Protein AF-A0A967LZG3-F1 (afdb_monomer_lite)

Radius of gyration: 16.82 Å; chains: 1; bounding box: 53×21×35 Å

pLDDT: mean 82.33, std 12.28, range [52.34, 93.25]

Structure (mmCIF, N/CA/C/O backbone):
data_AF-A0A967LZG3-F1
#
_entry.id   AF-A0A967LZG3-F1
#
loop_
_atom_site.group_PDB
_atom_site.id
_atom_site.type_symbol
_atom_site.label_atom_id
_atom_site.label_alt_id
_atom_site.label_comp_id
_atom_site.label_asym_id
_atom_site.label_entity_id
_atom_site.label_seq_id
_atom_site.pdbx_PDB_ins_code
_atom_site.Cartn_x
_atom_site.Cartn_y
_atom_site.Cartn_z
_atom_site.occupancy
_atom_site.B_iso_or_equiv
_atom_site.auth_seq_id
_atom_site.auth_comp_id
_atom_site.auth_asym_id
_atom_site.auth_atom_id
_atom_site.pdbx_PDB_model_num
ATOM 1 N N . LYS A 1 1 ? -2.285 -13.523 1.306 1.00 55.91 1 LYS A N 1
ATOM 2 C CA . LYS A 1 1 ? -2.593 -12.534 2.368 1.00 55.91 1 LYS A CA 1
ATOM 3 C C . LYS A 1 1 ? -2.755 -11.183 1.672 1.00 55.91 1 LYS A C 1
ATOM 5 O O . LYS A 1 1 ? -1.795 -10.757 1.047 1.00 55.91 1 LYS A O 1
ATOM 10 N N . SER A 1 2 ? -3.955 -10.599 1.643 1.00 77.94 2 SER A N 1
ATOM 11 C CA . SER A 1 2 ? -4.200 -9.298 0.992 1.00 77.94 2 SER A CA 1
ATOM 12 C C . SER A 1 2 ? -3.660 -8.171 1.871 1.00 77.94 2 SER A C 1
ATOM 14 O O . SER A 1 2 ? -3.950 -8.171 3.063 1.00 77.94 2 SER A O 1
ATOM 16 N N . LEU A 1 3 ? -2.894 -7.234 1.302 1.00 82.00 3 LEU A N 1
ATOM 17 C CA . LEU A 1 3 ? -2.198 -6.188 2.068 1.00 82.00 3 LEU A CA 1
ATOM 18 C C . LEU A 1 3 ? -3.178 -5.166 2.685 1.00 82.00 3 LEU A C 1
ATOM 20 O O . LEU A 1 3 ? -3.027 -4.770 3.826 1.00 82.00 3 LEU A O 1
ATOM 24 N N . PHE A 1 4 ? -4.278 -4.820 2.017 1.00 86.06 4 PHE A N 1
ATOM 25 C CA . PHE A 1 4 ? -5.216 -3.809 2.540 1.00 86.06 4 PHE A CA 1
ATOM 26 C C . PHE A 1 4 ? -6.439 -4.359 3.283 1.00 86.06 4 PHE A C 1
ATOM 28 O O . PHE A 1 4 ? -7.316 -3.588 3.661 1.00 86.06 4 PHE A O 1
ATOM 35 N N . GLY A 1 5 ? -6.526 -5.674 3.505 1.00 87.44 5 GLY A N 1
ATOM 36 C CA . GLY A 1 5 ? -7.748 -6.294 4.031 1.00 87.44 5 GLY A CA 1
ATOM 37 C C . GLY A 1 5 ? -8.148 -5.788 5.421 1.00 87.44 5 GLY A C 1
ATOM 38 O O . GLY A 1 5 ? -9.313 -5.477 5.640 1.00 87.44 5 GLY A O 1
ATOM 39 N N . GLY A 1 6 ? -7.181 -5.662 6.335 1.00 86.62 6 GLY A N 1
ATOM 40 C CA . GLY A 1 6 ? -7.429 -5.173 7.697 1.00 86.62 6 GLY A CA 1
ATOM 41 C C . GLY A 1 6 ? -7.832 -3.699 7.727 1.00 86.62 6 GLY A C 1
ATOM 42 O O . GLY A 1 6 ? -8.856 -3.361 8.307 1.00 86.62 6 GLY A O 1
ATOM 43 N N . ARG A 1 7 ? -7.086 -2.844 7.015 1.00 87.56 7 ARG A N 1
ATOM 44 C CA . ARG A 1 7 ? -7.377 -1.406 6.887 1.00 87.56 7 ARG A CA 1
ATOM 45 C C . ARG A 1 7 ? -8.776 -1.153 6.317 1.00 87.56 7 ARG A C 1
ATOM 47 O O . ARG A 1 7 ? -9.523 -0.366 6.881 1.00 87.56 7 ARG A O 1
ATOM 54 N N . LEU A 1 8 ? -9.129 -1.825 5.217 1.00 90.50 8 LEU A N 1
ATOM 55 C CA . LEU A 1 8 ? -10.451 -1.687 4.595 1.00 90.50 8 LEU A CA 1
ATOM 56 C C . LEU A 1 8 ? -11.564 -2.169 5.525 1.00 90.50 8 LEU A C 1
ATOM 58 O O . LEU A 1 8 ? -12.603 -1.527 5.606 1.00 90.50 8 LEU A O 1
ATOM 62 N N . ALA A 1 9 ? -11.357 -3.280 6.235 1.00 90.31 9 ALA A N 1
ATOM 63 C CA . ALA A 1 9 ? -12.336 -3.763 7.201 1.00 90.31 9 ALA A CA 1
ATOM 64 C C . ALA A 1 9 ? -12.542 -2.766 8.354 1.00 90.31 9 ALA A C 1
ATOM 66 O O . ALA A 1 9 ? -13.682 -2.500 8.721 1.00 90.31 9 ALA A O 1
ATOM 67 N N . GLU A 1 10 ? -11.465 -2.183 8.888 1.00 88.38 10 GLU A N 1
ATOM 68 C CA . GLU A 1 10 ? -11.550 -1.156 9.932 1.00 88.38 10 GLU A CA 1
ATOM 69 C C . GLU A 1 10 ? -12.305 0.086 9.451 1.00 88.38 10 GLU A C 1
ATOM 71 O O . GLU A 1 10 ? -13.207 0.559 10.135 1.00 88.38 10 GLU A O 1
ATOM 76 N N . GLU A 1 11 ? -11.990 0.575 8.253 1.00 91.44 11 GLU A N 1
ATOM 77 C CA . GLU A 1 11 ? -12.647 1.748 7.675 1.00 91.44 11 GLU A CA 1
ATOM 78 C C . GLU A 1 11 ? -14.137 1.502 7.399 1.00 91.44 11 GLU A C 1
ATOM 80 O O . GLU A 1 11 ? -14.968 2.357 7.697 1.00 91.44 11 GLU A O 1
ATOM 85 N N . LEU A 1 12 ? -14.496 0.320 6.888 1.00 92.94 12 LEU A N 1
ATOM 86 C CA . LEU A 1 12 ? -15.887 -0.042 6.596 1.00 92.94 12 LEU A CA 1
ATOM 87 C C . LEU A 1 12 ? -16.735 -0.246 7.858 1.00 92.94 12 LEU A C 1
ATOM 89 O O . LEU A 1 12 ? -17.933 0.028 7.831 1.00 92.94 12 LEU A O 1
ATOM 93 N N . VAL A 1 13 ? -16.145 -0.769 8.937 1.00 93.25 13 VAL A N 1
ATOM 94 C CA . VAL A 1 13 ? -16.881 -1.129 10.161 1.00 93.25 13 VAL A CA 1
ATOM 95 C C . VAL A 1 13 ? -16.892 0.011 11.174 1.00 93.25 13 VAL A C 1
ATOM 97 O O . VAL A 1 13 ? -17.921 0.256 11.801 1.00 93.25 13 VAL A O 1
ATOM 100 N N . PHE A 1 14 ? -15.765 0.700 11.349 1.00 90.62 14 PHE A N 1
ATOM 101 C CA . PHE A 1 14 ? -15.595 1.718 12.385 1.00 90.62 14 PHE A CA 1
ATOM 102 C C . PHE A 1 14 ? -15.559 3.142 11.829 1.00 90.62 14 PHE A C 1
ATOM 104 O O . PHE A 1 14 ? -15.748 4.082 12.592 1.00 90.62 14 PHE A O 1
ATOM 111 N N . GLY A 1 15 ? -15.380 3.317 10.520 1.00 90.56 15 GLY A N 1
ATOM 112 C CA . GLY A 1 15 ? -15.272 4.625 9.880 1.00 90.56 15 GLY A CA 1
ATOM 113 C C . GLY A 1 15 ? -13.825 5.118 9.735 1.00 90.56 15 GLY A C 1
ATOM 114 O O . GLY A 1 15 ? -12.905 4.610 10.385 1.00 90.56 15 GLY A O 1
ATOM 115 N N . PRO A 1 16 ? -13.599 6.131 8.878 1.00 88.50 16 PRO A N 1
ATOM 116 C CA . P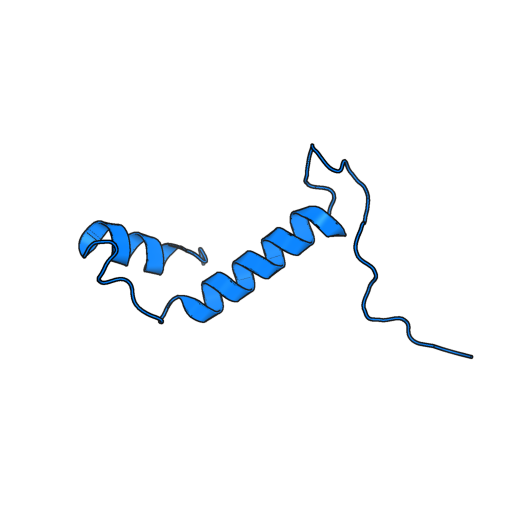RO A 1 16 ? -12.263 6.592 8.488 1.00 88.50 16 PRO A CA 1
ATOM 117 C C . PRO A 1 16 ? -11.458 7.226 9.631 1.00 88.50 16 PRO A C 1
ATOM 119 O O . PRO A 1 16 ? -10.228 7.213 9.599 1.00 88.50 16 PRO A O 1
ATOM 122 N N . GLU A 1 17 ? -12.125 7.750 10.659 1.00 90.25 17 GLU A N 1
ATOM 123 C CA . GLU A 1 17 ? -11.476 8.314 11.851 1.00 90.25 17 GLU A CA 1
ATOM 124 C C . GLU A 1 17 ? -10.9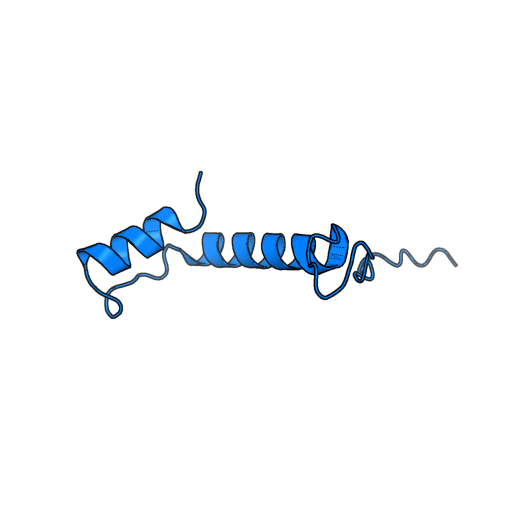63 7.266 12.850 1.00 90.25 17 GLU A C 1
ATOM 126 O O . GLU A 1 17 ? -10.167 7.597 13.728 1.00 90.25 17 GLU A O 1
ATOM 131 N N . TYR A 1 18 ? -11.350 5.999 12.689 1.00 87.06 18 TYR A N 1
ATOM 132 C CA . TYR A 1 18 ? -10.995 4.912 13.608 1.00 87.06 18 TYR A CA 1
ATOM 133 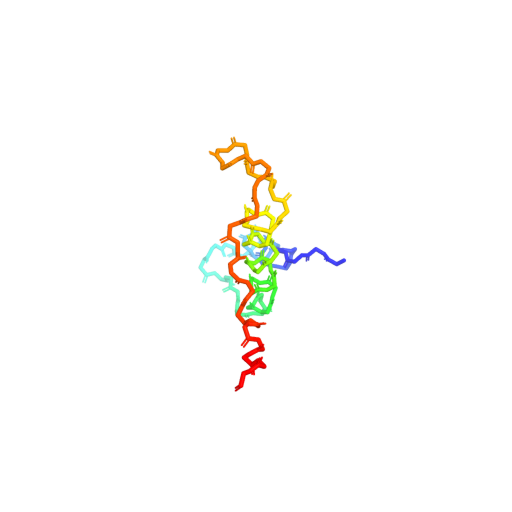C C . TYR A 1 18 ? -10.033 3.888 13.006 1.00 87.06 18 TYR A C 1
ATOM 135 O O . TYR A 1 18 ? -9.810 2.826 13.588 1.00 87.06 18 TYR A O 1
ATOM 143 N N . VAL A 1 19 ? -9.440 4.193 11.852 1.00 88.19 19 VAL A N 1
ATOM 144 C CA . VAL A 1 19 ? -8.488 3.277 11.224 1.00 88.19 19 VAL A CA 1
ATOM 145 C C . VAL A 1 19 ? -7.156 3.304 11.971 1.00 88.19 19 VAL A C 1
ATOM 147 O O . VAL A 1 19 ? -6.610 4.368 12.271 1.00 88.19 19 VAL A O 1
ATOM 150 N N . THR A 1 20 ? -6.610 2.127 12.256 1.00 87.38 20 THR A N 1
ATOM 151 C CA . THR A 1 20 ? -5.454 1.966 13.136 1.00 87.38 20 THR A CA 1
ATOM 152 C C . THR A 1 20 ? -4.124 2.014 12.377 1.00 87.38 20 THR A C 1
ATOM 154 O O . THR A 1 20 ? -4.054 1.994 11.142 1.00 87.38 20 THR A O 1
ATOM 157 N N . THR A 1 21 ? -3.022 2.058 13.131 1.00 87.12 21 THR A N 1
ATOM 158 C CA . THR A 1 21 ? -1.651 1.970 12.603 1.00 87.12 21 THR A CA 1
ATOM 159 C C . THR A 1 21 ? -1.221 0.535 12.280 1.00 87.12 21 THR A C 1
ATOM 161 O O . THR A 1 21 ? -0.137 0.332 11.730 1.00 87.12 21 THR A O 1
ATOM 164 N N . GLY A 1 22 ? -2.060 -0.469 12.567 1.00 86.06 22 GLY A N 1
ATOM 165 C CA . GLY A 1 22 ? -1.746 -1.887 12.360 1.00 86.06 22 GLY A CA 1
ATOM 166 C C . GLY A 1 22 ? -1.486 -2.261 10.897 1.00 86.06 22 GLY A C 1
ATOM 167 O O . GLY A 1 22 ? -0.776 -3.227 10.628 1.00 86.06 22 GLY A O 1
ATOM 168 N N . ALA A 1 23 ? -1.985 -1.460 9.952 1.00 85.81 23 ALA A N 1
ATOM 169 C CA . ALA A 1 23 ? -1.768 -1.645 8.518 1.00 85.81 23 ALA A CA 1
ATOM 170 C C . ALA A 1 23 ? -0.464 -1.018 7.980 1.00 85.81 23 ALA A C 1
ATOM 172 O O . ALA A 1 23 ? -0.220 -1.085 6.778 1.00 85.81 23 ALA A O 1
ATOM 173 N N . SER A 1 24 ? 0.380 -0.409 8.827 1.00 86.81 24 SER A N 1
ATOM 174 C CA . SER A 1 24 ? 1.587 0.322 8.391 1.00 86.81 24 SER A CA 1
ATOM 175 C C . SER A 1 24 ? 2.525 -0.522 7.510 1.00 86.81 24 SER A C 1
ATOM 177 O O . SER A 1 24 ? 2.832 -0.138 6.383 1.00 86.81 24 SER A O 1
ATOM 179 N N . ASN A 1 25 ? 2.891 -1.729 7.961 1.00 88.81 25 ASN A N 1
ATOM 180 C CA . ASN A 1 25 ? 3.745 -2.644 7.187 1.00 88.81 25 ASN A CA 1
ATOM 181 C C . ASN A 1 25 ? 3.076 -3.113 5.881 1.00 88.81 25 ASN A C 1
ATOM 183 O O . ASN A 1 25 ? 3.756 -3.396 4.897 1.00 88.81 25 ASN A O 1
ATOM 187 N N . ASP A 1 26 ? 1.748 -3.229 5.857 1.00 88.94 26 ASP A N 1
ATOM 188 C CA . ASP A 1 26 ? 1.054 -3.630 4.639 1.00 88.94 26 ASP A CA 1
ATOM 189 C C . ASP A 1 26 ? 1.011 -2.493 3.605 1.00 88.94 26 ASP A C 1
ATOM 191 O O . ASP A 1 26 ? 1.181 -2.749 2.412 1.00 88.94 26 ASP A O 1
ATOM 195 N N . ILE A 1 27 ? 0.848 -1.244 4.060 1.00 89.06 27 ILE A N 1
ATOM 196 C CA . ILE A 1 27 ? 0.928 -0.035 3.226 1.00 89.06 27 ILE A CA 1
ATOM 197 C C . ILE A 1 27 ? 2.321 0.093 2.610 1.00 89.06 27 ILE A C 1
ATOM 199 O O . ILE A 1 27 ? 2.431 0.321 1.406 1.00 89.06 27 ILE A O 1
ATOM 203 N N . GLU A 1 28 ? 3.372 -0.078 3.412 1.00 91.25 28 GLU A N 1
ATOM 204 C CA . GLU A 1 28 ? 4.764 -0.034 2.955 1.00 91.25 28 GLU A CA 1
ATOM 205 C C . GLU A 1 28 ? 5.006 -1.059 1.838 1.00 91.25 28 GLU A C 1
ATOM 207 O O . GLU A 1 28 ? 5.325 -0.694 0.705 1.00 91.25 28 GLU A O 1
ATOM 212 N N . ARG A 1 29 ? 4.705 -2.337 2.103 1.00 90.81 29 ARG A N 1
ATOM 213 C CA . ARG A 1 29 ? 4.863 -3.417 1.115 1.00 90.81 29 ARG A CA 1
ATOM 214 C C . ARG A 1 29 ? 4.041 -3.187 -0.146 1.00 90.81 29 ARG A C 1
ATOM 216 O O . ARG A 1 29 ? 4.513 -3.467 -1.246 1.00 90.81 29 ARG A O 1
ATOM 223 N N . ALA A 1 30 ? 2.805 -2.713 -0.010 1.00 91.06 30 ALA A N 1
ATOM 224 C CA . ALA A 1 30 ? 1.955 -2.461 -1.165 1.00 91.06 30 ALA A CA 1
ATOM 225 C C . ALA A 1 30 ? 2.470 -1.290 -2.008 1.00 91.06 30 ALA A C 1
ATOM 227 O O . ALA A 1 30 ? 2.402 -1.346 -3.235 1.00 91.06 30 ALA A O 1
ATOM 228 N N . THR A 1 31 ? 3.018 -0.263 -1.359 1.00 91.94 31 THR A N 1
ATOM 229 C CA . THR A 1 31 ? 3.626 0.892 -2.024 1.00 91.94 31 THR A CA 1
ATOM 230 C C . THR A 1 31 ? 4.856 0.472 -2.820 1.00 91.94 31 THR A C 1
ATOM 232 O O . THR A 1 31 ? 5.000 0.868 -3.976 1.00 91.94 31 THR A O 1
ATOM 235 N N . ASP A 1 32 ? 5.707 -0.381 -2.254 1.00 92.31 32 ASP A N 1
ATOM 236 C CA . ASP A 1 32 ? 6.898 -0.877 -2.945 1.00 92.31 32 ASP A CA 1
ATOM 237 C C . ASP A 1 32 ? 6.552 -1.776 -4.130 1.00 92.31 32 ASP A C 1
ATOM 239 O O . ASP A 1 32 ? 7.142 -1.650 -5.205 1.00 92.31 32 ASP A O 1
ATOM 243 N N . ILE A 1 33 ? 5.546 -2.642 -3.976 1.00 92.50 33 ILE A N 1
ATOM 244 C CA . ILE A 1 33 ? 5.024 -3.438 -5.090 1.00 92.50 33 ILE A CA 1
ATOM 245 C C . ILE A 1 33 ? 4.490 -2.511 -6.184 1.00 92.50 33 ILE A C 1
ATOM 247 O O . ILE A 1 33 ? 4.866 -2.676 -7.340 1.00 92.50 33 ILE A O 1
ATOM 251 N N . ALA A 1 34 ? 3.671 -1.514 -5.838 1.00 91.88 34 ALA A N 1
ATOM 252 C CA . ALA A 1 34 ? 3.124 -0.570 -6.808 1.00 91.88 34 ALA A CA 1
ATOM 253 C C . ALA A 1 34 ? 4.230 0.210 -7.535 1.00 91.88 34 ALA A C 1
ATOM 255 O O . ALA A 1 34 ? 4.170 0.360 -8.756 1.00 91.88 34 ALA A O 1
ATOM 256 N N . ARG A 1 35 ? 5.273 0.643 -6.815 1.00 90.81 35 ARG A N 1
ATOM 257 C CA . ARG A 1 35 ? 6.450 1.282 -7.413 1.00 90.81 35 ARG A CA 1
ATOM 258 C C . ARG A 1 35 ? 7.107 0.345 -8.423 1.00 90.81 35 ARG A C 1
ATOM 260 O O . ARG A 1 35 ? 7.231 0.718 -9.582 1.00 90.81 35 ARG A O 1
ATOM 267 N N . ASN A 1 36 ? 7.406 -0.895 -8.037 1.00 91.00 36 ASN A N 1
ATOM 268 C CA . ASN A 1 36 ? 8.029 -1.881 -8.925 1.00 91.00 36 ASN A CA 1
ATOM 269 C C . ASN A 1 36 ? 7.155 -2.240 -10.136 1.00 91.00 36 ASN A C 1
ATOM 271 O O . ASN A 1 36 ? 7.671 -2.374 -11.244 1.00 91.00 36 ASN A O 1
ATOM 275 N N . MET A 1 37 ? 5.834 -2.340 -9.973 1.00 91.56 37 MET A N 1
ATOM 276 C CA . MET A 1 37 ? 4.911 -2.566 -11.091 1.00 91.56 37 MET A CA 1
ATOM 277 C C . MET A 1 37 ? 5.044 -1.473 -12.152 1.00 91.56 37 MET A C 1
ATOM 279 O O . MET A 1 37 ? 5.078 -1.763 -13.347 1.00 91.56 37 MET A O 1
ATOM 283 N N . VAL A 1 38 ? 5.143 -0.221 -11.711 1.00 89.62 38 VAL A N 1
ATOM 284 C CA . VAL A 1 38 ? 5.199 0.948 -12.587 1.00 89.62 38 VAL A CA 1
ATOM 285 C C . VAL A 1 38 ? 6.599 1.152 -13.170 1.00 89.62 38 VAL A C 1
ATOM 287 O O . VAL A 1 38 ? 6.710 1.457 -14.354 1.00 89.62 38 VAL A O 1
ATOM 290 N N . THR A 1 39 ? 7.655 0.982 -12.370 1.00 86.81 39 THR A N 1
ATOM 291 C CA . THR A 1 39 ? 9.024 1.373 -12.743 1.00 86.81 39 THR A CA 1
ATOM 292 C C . THR A 1 39 ? 9.926 0.209 -13.145 1.00 86.81 39 THR A C 1
ATOM 294 O O . THR A 1 39 ? 10.905 0.444 -13.847 1.00 86.81 39 THR A O 1
ATOM 297 N N . LYS A 1 40 ? 9.662 -1.030 -12.708 1.00 86.19 40 LYS A N 1
ATOM 298 C CA . LYS A 1 40 ? 10.489 -2.214 -13.030 1.00 86.19 40 LYS A CA 1
ATOM 299 C C . LYS A 1 40 ? 9.818 -3.150 -14.020 1.00 86.19 40 LYS A C 1
ATOM 301 O O . LYS A 1 40 ? 10.482 -3.700 -14.887 1.00 86.19 40 LYS A O 1
ATOM 306 N N . TRP A 1 41 ? 8.514 -3.361 -13.879 1.00 87.69 41 TRP A N 1
ATOM 307 C CA . TRP A 1 41 ? 7.799 -4.387 -14.646 1.00 87.69 41 TRP A CA 1
ATOM 308 C C . TRP A 1 41 ? 7.019 -3.831 -15.836 1.00 87.69 41 TRP A C 1
ATOM 310 O O . TRP A 1 41 ? 6.380 -4.598 -16.551 1.00 87.69 41 TRP A O 1
ATOM 320 N N . GLY A 1 42 ? 7.055 -2.513 -16.054 1.00 86.69 42 GLY A N 1
ATOM 321 C CA . GLY A 1 42 ? 6.430 -1.894 -17.221 1.00 86.69 42 GLY A CA 1
A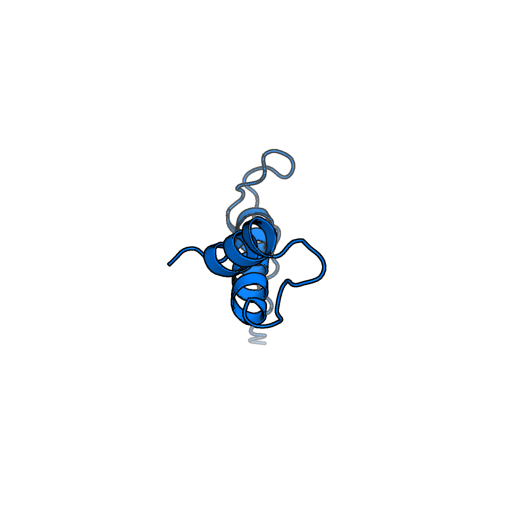TOM 322 C C . GLY A 1 42 ? 4.907 -2.050 -17.259 1.00 86.69 42 GLY A C 1
ATOM 323 O O . GLY A 1 42 ? 4.308 -2.038 -18.330 1.00 86.69 42 GLY A O 1
ATOM 324 N N . LEU A 1 43 ? 4.260 -2.207 -16.098 1.00 89.31 43 LEU A N 1
ATOM 325 C CA . LEU A 1 43 ? 2.813 -2.440 -15.979 1.00 89.31 43 LEU A CA 1
ATOM 326 C C . LEU A 1 43 ? 1.993 -1.141 -15.986 1.00 89.31 43 LEU A C 1
ATOM 328 O O . LEU A 1 43 ? 0.828 -1.125 -15.591 1.00 89.31 43 LEU A O 1
ATOM 332 N N . SER A 1 44 ? 2.590 -0.033 -16.422 1.00 89.81 44 SER A N 1
ATOM 333 C CA . SER A 1 44 ? 1.920 1.256 -16.567 1.00 89.81 44 SER A CA 1
ATOM 334 C C . SER A 1 44 ? 1.720 1.574 -18.041 1.00 89.81 44 SER A C 1
ATOM 336 O O . SER A 1 44 ? 2.677 1.875 -18.743 1.00 89.81 44 SER A O 1
ATOM 338 N N . ASN A 1 45 ? 0.469 1.615 -18.506 1.00 89.44 45 ASN A N 1
ATOM 339 C CA . ASN A 1 45 ? 0.143 1.986 -19.893 1.00 89.44 45 ASN A CA 1
ATOM 340 C C . ASN A 1 45 ? 0.612 3.403 -20.270 1.00 89.44 45 ASN A C 1
ATOM 342 O O . ASN A 1 45 ? 0.818 3.695 -21.442 1.00 89.44 45 ASN A O 1
ATOM 346 N N . ARG A 1 46 ? 0.764 4.293 -19.281 1.00 91.25 46 ARG A N 1
ATOM 347 C CA . ARG A 1 46 ? 1.251 5.666 -19.483 1.00 91.25 46 ARG A CA 1
ATOM 348 C C . ARG A 1 46 ? 2.756 5.737 -19.715 1.00 91.25 46 ARG A C 1
ATOM 350 O O . ARG A 1 46 ? 3.205 6.634 -20.415 1.00 91.25 46 ARG A O 1
ATOM 357 N N . LEU A 1 47 ? 3.511 4.852 -19.071 1.00 84.38 47 LEU A N 1
ATOM 358 C CA . LEU A 1 47 ? 4.969 4.802 -19.174 1.00 84.38 47 LEU A CA 1
ATOM 359 C C . LEU A 1 47 ? 5.421 3.776 -20.226 1.00 84.38 47 LEU A C 1
ATOM 361 O O . LEU A 1 47 ? 6.480 3.916 -20.816 1.00 84.38 47 LEU A O 1
ATOM 365 N N . GLY A 1 48 ? 4.585 2.788 -20.535 1.00 78.25 48 GLY A N 1
ATOM 366 C CA . GLY A 1 48 ? 4.922 1.703 -21.445 1.00 78.25 48 GLY A CA 1
ATOM 367 C C . GLY A 1 48 ? 5.825 0.645 -20.795 1.00 78.25 48 GLY A C 1
ATOM 368 O O . GLY A 1 48 ? 6.178 0.751 -19.617 1.00 78.25 48 GLY A O 1
ATOM 369 N N . PRO A 1 49 ? 6.191 -0.403 -21.553 1.00 80.50 49 PRO A N 1
ATOM 370 C CA . PRO A 1 49 ? 6.941 -1.553 -21.055 1.00 80.50 49 PRO A CA 1
ATOM 371 C C . PRO A 1 49 ? 8.449 -1.258 -20.986 1.00 80.50 49 PRO A C 1
ATOM 373 O O . PRO A 1 49 ? 9.257 -1.936 -21.617 1.00 80.50 49 PRO A O 1
ATOM 376 N N . LEU A 1 50 ? 8.823 -0.207 -20.261 1.00 73.94 50 LEU A N 1
ATOM 377 C CA . LEU A 1 50 ? 10.207 0.214 -20.064 1.00 73.94 50 LEU A CA 1
ATOM 378 C C . LEU A 1 50 ? 10.566 0.140 -18.578 1.00 73.94 50 LEU A C 1
ATOM 380 O O . LEU A 1 50 ? 9.751 0.454 -17.708 1.00 73.94 50 LEU A O 1
ATOM 384 N N . THR A 1 51 ? 11.796 -0.281 -18.295 1.00 78.19 51 THR A N 1
ATOM 385 C CA . THR A 1 51 ? 12.358 -0.262 -16.943 1.00 78.19 51 THR A CA 1
ATOM 386 C C . THR A 1 51 ? 12.932 1.126 -16.679 1.00 78.19 51 THR A C 1
ATOM 388 O O . THR A 1 51 ? 13.893 1.538 -17.318 1.00 78.19 51 THR A O 1
ATOM 391 N N . TYR A 1 52 ? 12.326 1.842 -15.736 1.00 73.69 52 TYR A N 1
ATOM 392 C CA . TYR A 1 52 ? 12.690 3.195 -15.294 1.00 73.69 52 TYR A CA 1
ATOM 393 C C . TYR A 1 52 ? 13.471 3.216 -13.984 1.00 73.69 52 TYR A C 1
ATOM 395 O O . TYR A 1 52 ? 13.752 4.282 -13.447 1.00 73.69 52 TYR A O 1
ATOM 403 N N . SER A 1 53 ? 13.739 2.046 -13.417 1.00 65.25 53 SER A N 1
ATOM 404 C CA . SER A 1 53 ? 14.432 1.956 -12.140 1.00 65.25 53 SER A CA 1
ATOM 405 C C . SER A 1 53 ? 15.919 1.860 -12.413 1.00 65.25 53 SER A C 1
ATOM 407 O O . SER A 1 53 ? 16.352 0.895 -13.039 1.00 65.25 53 SER A O 1
ATOM 409 N N . GLU A 1 54 ? 16.680 2.835 -11.932 1.00 60.62 54 GLU A N 1
ATOM 410 C CA . GLU A 1 54 ? 18.079 2.603 -11.601 1.00 60.62 54 GLU A CA 1
ATOM 411 C C . GLU A 1 54 ? 18.050 1.579 -10.462 1.00 60.62 54 GLU A C 1
ATOM 413 O O . GLU A 1 54 ? 17.380 1.783 -9.445 1.00 60.62 54 GLU A O 1
ATOM 418 N N . ASP A 1 55 ? 18.645 0.403 -10.654 1.00 59.25 55 ASP A N 1
ATOM 419 C CA . ASP A 1 55 ? 18.987 -0.382 -9.478 1.00 59.25 55 ASP A CA 1
ATOM 420 C C . ASP A 1 55 ? 19.955 0.502 -8.684 1.00 59.25 55 ASP A C 1
ATOM 422 O O . ASP A 1 55 ? 21.015 0.853 -9.198 1.00 59.25 55 ASP A O 1
ATOM 426 N N . ASP A 1 56 ? 19.609 0.851 -7.439 1.00 54.78 56 ASP A N 1
ATOM 427 C CA . ASP A 1 56 ? 20.517 1.426 -6.424 1.00 54.78 56 ASP A CA 1
ATOM 428 C C . ASP A 1 56 ? 21.634 0.415 -6.045 1.00 54.78 56 ASP A C 1
ATOM 430 O O . ASP A 1 56 ? 22.010 0.231 -4.889 1.00 54.78 56 ASP A O 1
ATOM 434 N N . GLY A 1 57 ? 22.119 -0.323 -7.037 1.00 53.53 57 GLY A N 1
ATOM 435 C CA . GLY A 1 57 ? 23.097 -1.388 -7.016 1.00 53.53 57 GLY A CA 1
ATOM 436 C C . GLY A 1 57 ? 24.083 -1.204 -8.165 1.00 53.53 57 GLY A C 1
ATOM 437 O O . GLY A 1 57 ? 24.512 -2.189 -8.762 1.00 53.53 57 GLY A O 1
ATOM 438 N N . GLU A 1 58 ? 24.460 0.044 -8.463 1.00 52.34 58 GLU A N 1
ATOM 439 C CA . GLU A 1 58 ? 25.779 0.353 -9.022 1.00 52.34 58 GLU A CA 1
ATOM 440 C C . GLU A 1 58 ? 26.830 -0.216 -8.050 1.00 52.34 58 GLU A C 1
ATOM 442 O O . GLU A 1 58 ? 27.349 0.451 -7.154 1.00 52.34 58 GLU A O 1
ATOM 447 N N . ILE A 1 59 ? 27.110 -1.513 -8.189 1.00 58.78 59 ILE A N 1
ATOM 448 C CA . ILE A 1 59 ? 28.333 -2.123 -7.695 1.00 58.78 59 ILE A CA 1
ATOM 449 C C . ILE A 1 59 ? 29.426 -1.520 -8.574 1.00 58.78 59 ILE A C 1
ATOM 451 O O . ILE A 1 59 ? 29.735 -2.043 -9.643 1.00 58.78 59 ILE A O 1
ATOM 455 N N . PHE A 1 60 ? 29.980 -0.389 -8.140 1.00 59.62 60 PHE A N 1
ATOM 456 C CA . PHE A 1 60 ? 31.211 0.148 -8.700 1.00 59.62 60 PHE A CA 1
ATOM 457 C C . PHE A 1 60 ? 32.305 -0.918 -8.537 1.00 59.62 60 PHE A C 1
ATOM 459 O O . PHE A 1 60 ? 32.861 -1.106 -7.456 1.00 59.62 60 PHE A O 1
ATOM 466 N N . LEU A 1 61 ? 32.587 -1.651 -9.612 1.00 58.19 61 LEU A N 1
ATOM 467 C CA . LEU A 1 61 ? 33.814 -2.419 -9.792 1.00 58.19 61 LEU A CA 1
ATOM 468 C C . LEU A 1 61 ? 34.675 -1.660 -10.800 1.00 58.19 61 LEU A C 1
ATOM 470 O O . LEU A 1 61 ? 34.673 -1.949 -11.997 1.00 58.19 61 LEU A O 1
ATOM 474 N N . GLY A 1 62 ? 35.375 -0.660 -10.273 1.00 55.69 62 GLY A N 1
ATOM 475 C CA . GLY A 1 62 ? 36.490 0.044 -10.895 1.00 55.69 62 GLY A CA 1
ATOM 476 C C . GLY A 1 62 ? 37.544 0.295 -9.834 1.00 55.69 62 GLY 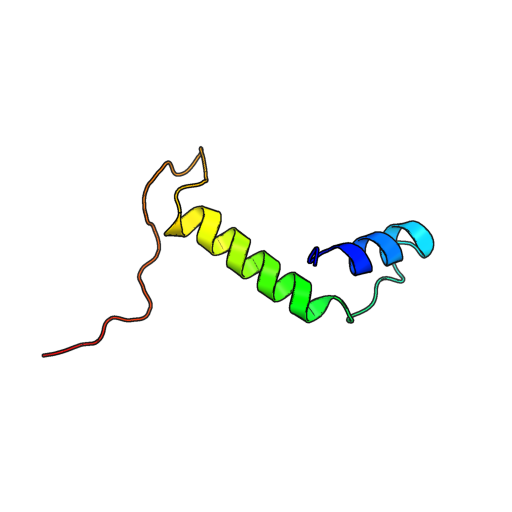A C 1
ATOM 477 O O . GLY A 1 62 ? 37.174 0.908 -8.809 1.00 55.69 62 GLY A O 1
#

Secondary structure (DSSP, 8-state):
--TTHHHHHHHHHH-GGG--GGGHHHHHHHHHHHHHHHHTS---TTT-S---PPPS------

Foldseek 3Di:
DQLCPQQVVCCVPVNPVRRDCPSVVSVVVVVVVVCCCVAPQQVDPVRGRDHNDDPPPPPPPD

Sequence (62 aa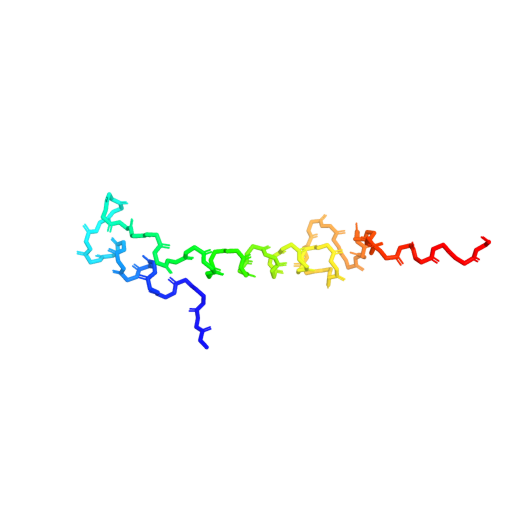):
KSLFGGRLAEELVFGPEYVTTGASNDIERATDIARNMVTKWGLSNRLGPLTYSEDDGEIFLG